Protein 7FEZ (pdb70)

Organism: Homo sapiens (NCBI:txid9606)

Solvent-accessible surface area: 7456 Å² total; per-residue (Å²): 120,8,70,70,7,38,26,36,2,82,11,76,57,52,122,84,39,67,77,10,10,132,49,29,66,17,44,146,54,46,41,119,67,13,72,167,15,139,12,33,5,34,1,87,95,125,56,82,67,2,27,11,57,33,70,28,141,68,89,102,40,105,24,60,8,90,47,42,77,101,28,106,21,79,11,50,48,109,33,167,4,104,1,51,2,45,54,91,76,55,71,2,29,7,39,5,85,28,137,83,79,95,2,39,30,28,18,50,56,88,139,58,97,3,27,10,39,8,46,16,62,139,12,72,0,44,11,17,8,82,95,112,154

Sequence (133 aa):
MVVDDAFLGTWKKLVDSKNFDDDYMKKSSLGVGFATRRQQVASMMTKPTTIIIEEKKNGDDILLTLKTHSTFKKNNTEISFKKLGVEFDETTADDRKVKSIVTTLLDGGKLLVHLQKKWDGQQEETTLVREELIDGKLLILTLLTHGTAVCTTRRTYEEKEA

B-factor: mean 11.95, std 18.3, range [3.55, 267.72]

GO terms:
  GO:0008285 negative regulation of cell population proliferation (P, TAS)
  GO:0005319 lipid carrier activity (F, TAS)
  GO:0005829 cytosol (C, TAS)
  GO:0019433 triglyceride catabolic process (P, TAS)
  GO:0005515 protein binding (F, IPI)
  GO:0070538 oleic acid binding (F, IDA)
  GO:0005576 extracellular region (C, IDA)
  GO:0036041 long-chain fatty acid binding (F, IDA)
  GO:0071073 positive regulation of phospholipid biosynthetic process (P, IC)
  GO:0070062 extracellular exosome (C, HDA)
  GO:0005576 extracellular region (C, HDA)
  GO:0008092 cytoskeletal protein binding (F, IPI)

Foldseek 3Di:
DCPLVAAKKKWDDKDQVLVLCVLVVNDPVVSVVVVPKIWIWGWDDDPQKIKIWTDIPPFIDIDIDGAPDWDWDQDRSGDTWIWHWHQDPNKTWIWTADPNWIKIWIWHADPQWTWTWIDGDHGIMIIIIHHDD

InterPro domains:
  IPR000463 Cytosolic fatty-acid binding [PR00178] (5-27)
  IPR000463 Cytosolic fatty-acid binding [PR00178] (64-80)
  IPR000463 Cytosolic fatty-acid binding [PR00178] (111-131)
  IPR000463 Cytosolic fatty-acid binding [PS00214] (7-24)
  IPR000566 Lipocalin/cytosolic fatty-acid binding domain [PF00061] (7-132)
  IPR012674 Calycin [G3DSA:2.40.128.20] (1-131)
  IPR012674 Calycin [SSF50814] (1-131)
  IPR031259 Intracellular lipid binding protein [PTHR11955] (1-131)

Radius of gyration: 14.0 Å; Cα contacts (8 Å, |Δi|>4): 361; chains: 1; bounding box: 28×38×37 Å

Structure (mmCIF, N/CA/C/O backbone):
data_7FEZ
#
_entry.id   7FEZ
#
_cell.length_a   54.726
_cell.length_b   69.613
_cell.length_c   33.620
_cell.angle_alpha   90.00
_cell.angle_beta   90.00
_cell.angle_gamma   90.00
#
_symmetry.space_group_name_H-M   'P 21 21 21'
#
loop_
_entity.id
_entity.type
_entity.pdbx_description
1 polymer 'Fatty aci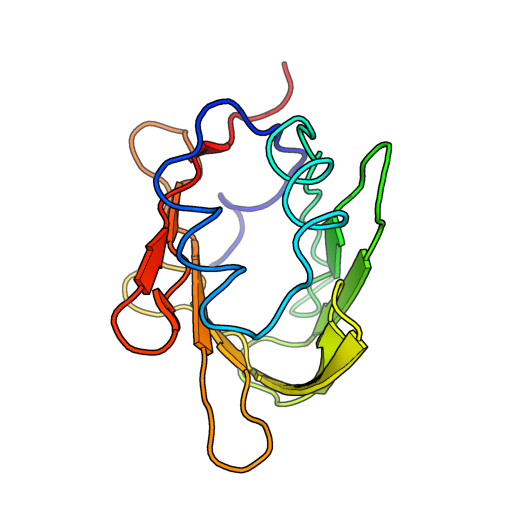d-binding protein, heart'
2 non-polymer 'Petroselinic acid'
3 non-polymer 'TETRAETHYLENE GLYCOL'
4 non-polymer 'PENTAETHYLENE GLYCOL'
5 water water
#
loop_
_atom_site.group_PDB
_atom_site.id
_atom_site.type_symbol
_atom_site.label_atom_id
_atom_site.label_alt_id
_atom_site.label_comp_id
_atom_site.label_asym_id
_atom_site.label_entity_id
_atom_site.label_seq_id
_atom_site.pdbx_PDB_ins_code
_atom_site.Cartn_x
_atom_site.Cartn_y
_atom_site.Cartn_z
_atom_site.occupancy
_atom_site.B_iso_or_equiv
_atom_site.auth_seq_id
_atom_site.auth_comp_id
_atom_site.auth_asym_id
_atom_site.auth_atom_id
_atom_site.pdbx_PDB_model_num
ATOM 1 N N . MET A 1 1 ? 13.488 4.392 -4.618 0.98 36.27 0 MET A N 1
ATOM 2 C CA . MET A 1 1 ? 12.397 3.968 -5.557 0.98 27.13 0 MET A CA 1
ATOM 3 C C . MET A 1 1 ? 11.680 2.719 -5.028 0.98 20.34 0 MET A C 1
ATOM 4 O O . MET A 1 1 ? 10.464 2.596 -5.235 0.98 29.22 0 MET A O 1
ATOM 6 N N A VAL A 1 2 ? 12.386 1.825 -4.324 0.51 17.09 1 VAL A N 1
ATOM 7 N N B VAL A 1 2 ? 12.442 1.828 -4.400 0.49 19.80 1 VAL A N 1
ATOM 8 C CA A VAL A 1 2 ? 11.807 0.550 -3.790 0.51 12.48 1 VAL A CA 1
ATOM 9 C CA B VAL A 1 2 ? 11.996 0.488 -3.933 0.49 17.05 1 VAL A CA 1
ATOM 10 C C A VAL A 1 2 ? 11.576 0.639 -2.273 0.51 8.78 1 VAL A C 1
ATOM 11 C C B VAL A 1 2 ? 11.564 0.583 -2.461 0.49 15.14 1 VAL A C 1
ATOM 12 O O A VAL A 1 2 ? 11.271 -0.374 -1.665 0.51 9.80 1 VAL A O 1
ATOM 13 O O B VAL A 1 2 ? 11.143 -0.406 -1.895 0.49 15.07 1 VAL A O 1
ATOM 20 N N A ASP A 1 3 ? 11.793 1.784 -1.639 0.55 8.06 2 ASP A N 1
ATOM 21 N N B ASP A 1 3 ? 11.657 1.764 -1.847 0.45 14.72 2 ASP A N 1
ATOM 22 C CA A ASP A 1 3 ? 11.902 1.834 -0.163 0.55 8.57 2 ASP A CA 1
ATOM 23 C CA B ASP A 1 3 ? 11.846 1.907 -0.376 0.45 11.98 2 ASP A CA 1
ATOM 24 C C A ASP A 1 3 ? 10.603 1.432 0.544 0.55 8.62 2 ASP A C 1
ATOM 25 C C B ASP A 1 3 ? 10.636 1.441 0.451 0.45 10.03 2 ASP A C 1
ATOM 26 O O A ASP A 1 3 ? 10.724 0.854 1.604 0.55 11.15 2 ASP A O 1
ATOM 27 O O B ASP A 1 3 ? 10.842 0.908 1.538 0.45 8.40 2 ASP A O 1
ATOM 36 N N . ALA A 1 4 ? 9.420 1.669 -0.004 1.00 10.80 3 ALA A N 1
ATOM 37 C CA . ALA A 1 4 ? 8.234 1.285 0.778 1.00 11.58 3 ALA A CA 1
ATOM 38 C C . ALA A 1 4 ? 8.086 -0.248 0.837 1.00 10.08 3 ALA A C 1
ATOM 39 O O . ALA A 1 4 ? 7.354 -0.733 1.683 1.00 14.26 3 ALA A O 1
ATOM 41 N N . PHE A 1 5 ? 8.776 -1.007 -0.034 1.00 8.57 4 PHE A N 1
ATOM 42 C CA . PHE A 1 5 ? 8.749 -2.474 -0.003 1.00 8.14 4 PHE A CA 1
ATOM 43 C C . PHE A 1 5 ? 9.642 -3.045 1.089 1.00 7.55 4 PHE A C 1
ATOM 44 O O . PHE A 1 5 ? 9.533 -4.247 1.395 1.00 8.18 4 PHE A O 1
ATOM 52 N N . LEU A 1 6 ? 10.567 -2.268 1.600 1.00 7.17 5 LEU A N 1
ATOM 53 C CA . LEU A 1 6 ? 11.584 -2.818 2.498 1.00 6.75 5 LEU A CA 1
ATOM 54 C C . LEU A 1 6 ? 10.965 -3.140 3.845 1.00 7.37 5 LEU A C 1
ATOM 55 O O . LEU A 1 6 ? 10.078 -2.436 4.329 1.00 11.40 5 LEU A O 1
ATOM 60 N N . GLY A 1 7 ? 11.452 -4.206 4.444 1.00 6.56 6 GLY A N 1
ATOM 61 C CA . GLY A 1 7 ? 11.056 -4.591 5.791 1.00 7.57 6 GLY A CA 1
ATOM 62 C C . GLY A 1 7 ? 10.739 -6.066 5.876 1.00 5.76 6 GLY A C 1
ATOM 63 O O . GLY A 1 7 ? 11.090 -6.853 4.980 1.00 6.14 6 GLY A O 1
ATOM 64 N N . THR A 1 8 ? 10.074 -6.408 6.970 1.00 6.05 7 THR A N 1
ATOM 65 C CA . THR A 1 8 ? 9.727 -7.786 7.302 1.00 6.09 7 THR A CA 1
ATOM 66 C C . THR A 1 8 ? 8.206 -7.926 7.171 1.00 6.39 7 THR A C 1
ATOM 67 O O . THR A 1 8 ? 7.464 -7.133 7.762 1.00 8.19 7 THR A O 1
ATOM 71 N N . TRP A 1 9 ? 7.793 -8.942 6.430 1.00 5.71 8 TRP A N 1
ATOM 72 C CA . TRP A 1 9 ? 6.397 -9.128 6.021 1.00 5.88 8 TRP A CA 1
ATOM 73 C C . TRP A 1 9 ? 5.981 -10.562 6.325 1.00 5.77 8 TRP A C 1
ATOM 74 O O . TRP A 1 9 ? 6.769 -11.494 6.154 1.00 6.90 8 TRP A O 1
ATOM 85 N N A LYS A 1 10 ? 4.725 -10.745 6.723 0.50 5.95 9 LYS A N 1
ATOM 86 N N B LYS A 1 10 ? 4.728 -10.739 6.748 0.50 5.95 9 LYS A N 1
ATOM 87 C CA A LYS A 1 10 ? 4.218 -12.095 7.076 0.50 6.93 9 LYS A CA 1
ATOM 88 C CA B LYS A 1 10 ? 4.230 -12.104 7.049 0.50 6.93 9 LYS A CA 1
ATOM 89 C C A LYS A 1 10 ? 3.011 -12.390 6.183 0.50 5.25 9 LYS A C 1
ATOM 90 C C B LYS A 1 10 ? 3.009 -12.387 6.176 0.50 5.25 9 LYS A C 1
ATOM 91 O O A LYS A 1 10 ? 2.107 -11.542 6.109 0.50 5.85 9 LYS A O 1
ATOM 92 O O B LYS A 1 10 ? 2.102 -11.542 6.113 0.50 5.85 9 LYS A O 1
ATOM 103 N N . LEU A 1 11 ? 2.868 -13.647 5.779 1.00 5.05 10 LEU A N 1
ATOM 104 C CA . LEU A 1 11 ? 1.717 -14.033 4.955 1.00 4.82 10 LEU A CA 1
ATOM 105 C C . LEU A 1 11 ? 0.438 -14.019 5.800 1.00 5.00 10 LEU A C 1
ATOM 106 O O . LEU A 1 11 ? 0.384 -14.650 6.852 1.00 6.32 10 LEU A O 1
ATOM 111 N N . VAL A 1 12 ? -0.604 -13.367 5.249 1.00 4.71 11 VAL A N 1
ATOM 112 C CA . VAL A 1 12 ? -1.900 -13.296 5.926 1.00 5.21 11 VAL A CA 1
ATOM 113 C C . VAL A 1 12 ? -3.078 -13.703 5.038 1.00 4.88 11 VAL A C 1
ATOM 114 O O . VAL A 1 12 ? -4.211 -13.687 5.528 1.00 6.12 11 VAL A O 1
ATOM 118 N N . ASP A 1 13 ? -2.861 -14.036 3.777 1.00 4.57 12 ASP A N 1
ATOM 119 C CA . ASP A 1 13 ? -3.940 -14.511 2.898 1.00 4.39 12 ASP A CA 1
ATOM 120 C C . ASP A 1 13 ? -3.293 -15.169 1.691 1.00 4.13 12 ASP A C 1
ATOM 121 O O . ASP A 1 13 ? -2.249 -14.699 1.227 1.00 4.62 12 ASP A O 1
ATOM 126 N N . SER A 1 14 ? -3.943 -16.199 1.161 1.00 4.26 13 SER A N 1
ATOM 127 C CA . SER A 1 14 ? -3.436 -16.833 -0.057 1.00 4.20 13 SER A CA 1
ATOM 128 C C . SER A 1 14 ? -4.605 -17.366 -0.888 1.00 4.01 13 SER A C 1
ATOM 129 O O . SER A 1 14 ? -5.452 -18.098 -0.377 1.00 4.83 13 SER A O 1
ATOM 132 N N . LYS A 1 15 ? -4.578 -17.018 -2.171 1.00 3.93 14 LYS A N 1
ATOM 133 C CA . LYS A 1 15 ? -5.600 -17.447 -3.125 1.00 3.93 14 LYS A CA 1
ATOM 134 C C . LYS A 1 15 ? -4.912 -18.115 -4.317 1.00 3.89 14 LYS A C 1
ATOM 135 O O . LYS A 1 15 ? -4.037 -17.518 -4.959 1.00 4.48 14 LYS A O 1
ATOM 141 N N . ASN A 1 16 ? -5.325 -19.349 -4.612 1.00 3.87 15 ASN A N 1
ATOM 142 C CA . ASN A 1 16 ? -4.908 -20.073 -5.808 1.00 4.20 15 ASN A CA 1
ATOM 143 C C . ASN A 1 16 ? -3.420 -20.477 -5.813 1.00 4.21 15 ASN A C 1
ATOM 144 O O . ASN A 1 16 ? -2.873 -20.772 -6.877 1.00 4.84 15 ASN A O 1
ATOM 149 N N . PHE A 1 17 ? -2.798 -20.568 -4.645 1.00 4.11 16 PHE A N 1
ATOM 150 C CA . PHE A 1 17 ? -1.398 -21.010 -4.640 1.00 4.18 16 PHE A CA 1
ATOM 151 C C . PHE A 1 17 ? -1.270 -22.455 -5.098 1.00 4.45 16 PHE A C 1
ATOM 152 O O . PHE A 1 17 ? -0.277 -22.804 -5.739 1.00 4.79 16 PHE A O 1
ATOM 160 N N . ASP A 1 18 ? -2.238 -23.314 -4.758 1.00 4.92 17 ASP A N 1
ATOM 161 C CA . ASP A 1 18 ? -2.137 -24.693 -5.237 1.00 5.41 17 ASP A CA 1
ATOM 162 C C . ASP A 1 18 ? -2.140 -24.725 -6.768 1.00 5.61 17 ASP A C 1
ATOM 163 O O . ASP A 1 18 ? -1.363 -25.477 -7.366 1.00 6.28 17 ASP A O 1
ATOM 168 N N A ASP A 1 19 ? -3.003 -23.935 -7.403 0.60 6.16 18 ASP A N 1
ATOM 169 N N B ASP A 1 19 ? -3.003 -23.929 -7.385 0.40 5.96 18 ASP A N 1
ATOM 170 C CA A ASP A 1 19 ? -3.030 -23.870 -8.879 0.60 7.10 18 ASP A CA 1
ATOM 171 C CA B ASP A 1 19 ? -3.074 -23.875 -8.857 0.40 6.78 18 ASP A CA 1
ATOM 172 C C A ASP A 1 19 ? -1.660 -23.475 -9.416 0.60 5.99 18 ASP A C 1
ATOM 173 C C B ASP A 1 19 ? -1.703 -23.456 -9.416 0.40 5.71 18 ASP A C 1
ATOM 174 O O A ASP A 1 19 ? -1.178 -24.039 -10.412 0.60 6.81 18 ASP A O 1
ATOM 175 O O B ASP A 1 19 ? -1.217 -24.047 -10.392 0.40 5.91 18 ASP A O 1
ATOM 184 N N . TYR A 1 20 ? -1.076 -22.449 -8.819 1.00 5.33 19 TYR A N 1
ATOM 185 C CA . TYR A 1 20 ? 0.230 -21.965 -9.281 1.00 5.15 19 TYR A CA 1
ATOM 186 C C . TYR A 1 20 ? 1.296 -23.064 -9.127 1.00 4.82 19 TYR A C 1
ATOM 187 O O . TYR A 1 20 ? 2.058 -23.342 -10.059 1.00 5.22 19 TYR A O 1
ATOM 196 N N . MET A 1 21 ? 1.353 -23.671 -7.948 1.00 4.97 20 MET A N 1
ATOM 197 C CA . MET A 1 21 ? 2.324 -24.752 -7.723 1.00 5.22 20 MET A CA 1
ATOM 198 C C . MET A 1 21 ? 2.104 -25.909 -8.693 1.00 5.69 20 MET A C 1
ATOM 199 O O . MET A 1 21 ? 3.062 -26.469 -9.234 1.00 6.18 20 MET A O 1
ATOM 204 N N A LYS A 1 22 ? 0.857 -26.291 -8.882 0.54 5.99 21 LYS A N 1
ATOM 205 N N B LYS A 1 22 ? 0.843 -26.323 -8.897 0.46 6.02 21 LYS A N 1
ATOM 206 C CA A LYS A 1 22 ? 0.591 -27.422 -9.769 0.54 6.75 21 LYS A CA 1
ATOM 207 C CA B LYS A 1 22 ? 0.523 -27.423 -9.845 0.46 7.08 21 LYS A CA 1
ATOM 208 C C A LYS A 1 22 ? 1.029 -27.062 -11.190 0.54 6.67 21 LYS A C 1
ATOM 209 C C B LYS A 1 22 ? 1.051 -27.068 -11.229 0.46 6.90 21 LYS A C 1
ATOM 210 O O A LYS A 1 22 ? 1.577 -27.931 -11.904 0.54 8.36 21 LYS A O 1
ATOM 211 O O B LYS A 1 22 ? 1.606 -27.932 -11.937 0.46 7.37 21 LYS A O 1
ATOM 222 N N A SER A 1 23 ? 0.827 -25.823 -11.625 0.67 6.39 22 SER A N 1
ATOM 223 N N B SER A 1 23 ? 0.839 -25.827 -11.655 0.33 6.27 22 SER A N 1
ATOM 224 C CA A SER A 1 23 ? 1.238 -25.395 -12.977 0.67 6.59 22 SER A CA 1
ATOM 225 C CA B SER A 1 23 ? 1.240 -25.357 -13.001 0.33 6.93 22 SER A CA 1
ATOM 226 C C A SER A 1 23 ? 2.756 -25.537 -13.167 0.67 6.60 22 SER A C 1
ATOM 227 C C B SER A 1 23 ? 2.755 -25.506 -13.179 0.33 6.96 22 SER A C 1
ATOM 228 O O A SER A 1 23 ? 3.218 -25.850 -14.267 0.67 7.89 22 SER A O 1
ATOM 229 O O B SER A 1 23 ? 3.206 -25.744 -14.300 0.33 8.23 22 SER A O 1
ATOM 234 N N . LEU A 1 24 ? 3.514 -25.318 -12.106 1.00 6.97 23 LEU A N 1
ATOM 235 C CA . LEU A 1 24 ? 4.974 -25.490 -12.119 1.00 7.95 23 LEU A CA 1
ATOM 236 C C . LEU A 1 24 ? 5.402 -26.958 -11.970 1.00 9.56 23 LEU A C 1
ATOM 237 O O . LEU A 1 24 ? 6.613 -27.237 -11.982 1.00 12.74 23 LEU A O 1
ATOM 242 N N . GLY A 1 25 ? 4.483 -27.885 -11.790 1.00 9.22 24 GLY A N 1
ATOM 243 C CA . GLY A 1 25 ? 4.838 -29.298 -11.631 1.00 10.52 24 GLY A CA 1
ATOM 244 C C . GLY A 1 25 ? 5.262 -29.675 -10.225 1.00 9.21 24 GLY A C 1
ATOM 245 O O . GLY A 1 25 ? 5.875 -30.726 -10.055 1.00 11.19 24 GLY A O 1
ATOM 246 N N . VAL A 1 26 ? 4.929 -28.864 -9.229 1.00 7.64 25 VAL A N 1
ATOM 247 C CA . VAL A 1 26 ? 5.239 -29.211 -7.830 1.00 7.01 25 VAL A CA 1
ATOM 248 C C . VAL A 1 26 ? 4.386 -30.407 -7.401 1.00 7.56 25 VAL A C 1
ATOM 249 O O . VAL A 1 26 ? 3.174 -30.432 -7.638 1.00 8.96 25 VAL A O 1
ATOM 253 N N . GLY A 1 27 ? 5.007 -31.381 -6.755 1.00 8.43 26 GLY A N 1
ATOM 254 C CA . GLY A 1 27 ? 4.319 -32.595 -6.334 1.00 9.93 26 GLY A CA 1
ATOM 255 C C . GLY A 1 27 ? 3.315 -32.378 -5.226 1.00 8.35 26 GLY A C 1
ATOM 256 O O . GLY A 1 27 ? 3.428 -31.426 -4.446 1.00 8.15 26 GLY A O 1
ATOM 257 N N . PHE A 1 28 ? 2.374 -33.315 -5.119 1.00 9.14 27 PHE A N 1
ATOM 258 C CA . PHE A 1 28 ? 1.232 -33.116 -4.226 1.00 9.07 27 PHE A CA 1
ATOM 259 C C . PHE A 1 28 ? 1.679 -32.961 -2.776 1.00 8.26 27 PHE A C 1
ATOM 260 O O . PHE A 1 28 ? 1.022 -32.214 -2.050 1.00 7.81 27 PHE A O 1
ATOM 268 N N . ALA A 1 29 ? 2.712 -33.661 -2.333 1.00 9.11 28 ALA A N 1
ATOM 269 C CA . ALA A 1 29 ? 3.082 -33.619 -0.904 1.00 9.85 28 ALA A CA 1
ATOM 270 C C . ALA A 1 29 ? 3.663 -32.246 -0.576 1.00 8.41 28 ALA A C 1
ATOM 271 O O . ALA A 1 29 ? 3.427 -31.691 0.502 1.00 9.12 28 ALA A O 1
ATOM 273 N N . THR A 1 30 ? 4.459 -31.700 -1.481 1.00 7.94 29 THR A N 1
ATOM 274 C CA . THR A 1 30 ? 4.991 -30.340 -1.296 1.00 7.30 29 THR A CA 1
ATOM 275 C C . THR A 1 30 ? 3.860 -29.327 -1.322 1.00 6.59 29 THR A C 1
ATOM 276 O O . THR A 1 30 ? 3.850 -28.393 -0.506 1.00 6.87 29 THR A O 1
ATOM 280 N N A ARG A 1 31 ? 2.929 -29.484 -2.248 0.77 6.38 30 ARG A N 1
ATOM 281 N N B ARG A 1 31 ? 2.890 -29.519 -2.205 0.23 6.18 30 ARG A N 1
ATOM 282 C CA A ARG A 1 31 ? 1.804 -28.533 -2.289 0.77 6.13 30 ARG A CA 1
ATOM 283 C CA B ARG A 1 31 ? 1.720 -28.616 -2.249 0.23 5.82 30 ARG A CA 1
ATOM 284 C C A ARG A 1 31 ? 1.032 -28.582 -0.976 0.77 6.07 30 ARG A C 1
ATOM 285 C C B ARG A 1 31 ? 0.954 -28.697 -0.923 0.23 5.75 30 ARG A C 1
ATOM 286 O O A ARG A 1 31 ? 0.572 -27.550 -0.472 0.77 6.43 30 ARG A O 1
ATOM 287 O O B ARG A 1 31 ? 0.555 -27.631 -0.432 0.23 6.07 30 ARG A O 1
ATOM 302 N N A GLN A 1 32 ? 0.843 -29.782 -0.456 0.64 6.11 31 GLN A N 1
ATOM 303 N N B GLN A 1 32 ? 0.762 -29.885 -0.346 0.36 6.42 31 GLN A N 1
ATOM 304 C CA A GLN A 1 32 ? 0.068 -29.954 0.778 0.64 6.12 31 GLN A CA 1
ATOM 305 C CA B GLN A 1 32 ? 0.065 -29.993 0.957 0.36 7.57 31 GLN A CA 1
ATOM 306 C C A GLN A 1 32 ? 0.721 -29.154 1.916 0.64 6.26 31 GLN A C 1
ATOM 307 C C B GLN A 1 32 ? 0.734 -29.091 1.970 0.36 7.10 31 GLN A C 1
ATOM 308 O O A GLN A 1 32 ? 0.056 -28.387 2.600 0.64 6.64 31 GLN A O 1
ATOM 309 O O B GLN A 1 32 ? 0.090 -28.255 2.629 0.36 8.18 31 GLN A O 1
ATOM 320 N N . VAL A 1 33 ? 2.020 -29.338 2.138 1.00 6.63 32 VAL A N 1
ATOM 321 C CA . VAL A 1 33 ? 2.708 -28.622 3.231 1.00 6.94 32 VAL A CA 1
ATOM 322 C C . VAL A 1 33 ? 2.694 -27.124 2.925 1.00 6.16 32 VAL A C 1
ATOM 323 O O . VAL A 1 33 ? 2.428 -26.294 3.825 1.00 6.59 32 VAL A O 1
ATOM 327 N N . ALA A 1 34 ? 3.002 -26.747 1.688 1.00 5.96 33 ALA A N 1
ATOM 328 C CA . ALA A 1 34 ? 3.053 -25.327 1.311 1.00 6.03 33 ALA A CA 1
ATOM 329 C C . ALA A 1 34 ? 1.707 -24.629 1.554 1.00 5.98 33 ALA A C 1
ATOM 330 O O . ALA A 1 34 ? 1.692 -23.436 1.925 1.00 6.73 33 ALA A O 1
ATOM 332 N N . SER A 1 35 ? 0.609 -25.337 1.374 1.00 5.65 34 SER A N 1
ATOM 333 C CA . SER A 1 35 ? -0.719 -24.739 1.554 1.00 5.85 34 SER A CA 1
ATOM 334 C C . SER A 1 35 ? -0.999 -24.366 3.015 1.00 5.74 34 SER A C 1
ATOM 335 O O . SER A 1 35 ? -1.935 -23.596 3.265 1.00 6.99 34 SER A O 1
ATOM 338 N N A MET A 1 36 ? -0.215 -24.918 3.935 0.75 5.69 35 MET A N 1
ATOM 339 N N B MET A 1 36 ? -0.237 -24.890 3.974 0.25 5.86 35 MET A N 1
ATOM 340 C CA A MET A 1 36 ? -0.352 -24.686 5.380 0.75 6.13 35 MET A CA 1
ATOM 341 C CA B MET A 1 36 ? -0.444 -24.557 5.406 0.25 6.70 35 MET A CA 1
ATOM 342 C C A MET A 1 36 ? 0.842 -23.932 5.960 0.75 7.10 35 MET A C 1
ATOM 343 C C B MET A 1 36 ? 0.770 -23.818 5.976 0.25 5.79 35 MET A C 1
ATOM 344 O O A MET A 1 36 ? 0.981 -23.880 7.175 0.75 10.20 35 MET A O 1
ATOM 345 O O B MET A 1 36 ? 0.800 -23.577 7.191 0.25 8.30 35 MET A O 1
ATOM 354 N N . THR A 1 37 ? 1.686 -23.384 5.121 1.00 6.16 36 THR A N 1
ATOM 355 C CA . THR A 1 37 ? 2.879 -22.666 5.557 1.00 6.45 36 THR A CA 1
ATOM 356 C C . THR A 1 37 ? 2.642 -21.160 5.413 1.00 5.73 36 THR A C 1
ATOM 357 O O . THR A 1 37 ? 2.099 -20.727 4.396 1.00 7.20 36 THR A O 1
ATOM 361 N N . LYS A 1 38 ? 3.094 -20.381 6.400 1.00 6.08 37 LYS A N 1
ATOM 362 C CA . LYS A 1 38 ? 2.988 -18.921 6.350 1.00 5.78 37 LYS A CA 1
ATOM 363 C C . LYS A 1 38 ? 4.408 -18.347 6.378 1.00 5.80 37 LYS A C 1
ATOM 364 O O . LYS A 1 38 ? 5.002 -18.207 7.443 1.00 8.72 37 LYS A O 1
ATOM 370 N N . PRO A 1 39 ? 4.977 -18.023 5.219 1.00 4.88 38 PRO A N 1
ATOM 371 C CA . PRO A 1 39 ? 6.341 -17.494 5.218 1.00 4.75 38 PRO A CA 1
ATOM 372 C C . PRO A 1 39 ? 6.414 -16.079 5.775 1.00 4.64 38 PRO A C 1
ATOM 373 O O . PRO A 1 39 ? 5.454 -15.318 5.786 1.00 5.40 38 PRO A O 1
ATOM 377 N N . THR A 1 40 ? 7.654 -15.762 6.162 1.00 4.84 39 THR A N 1
ATOM 378 C CA . THR A 1 40 ? 8.093 -14.406 6.460 1.00 5.25 39 THR A CA 1
ATOM 379 C C . THR A 1 40 ? 9.041 -13.995 5.338 1.00 5.02 39 THR A C 1
ATOM 380 O O . THR A 1 40 ? 10.018 -14.707 5.080 1.00 6.02 39 THR A O 1
ATOM 384 N N . THR A 1 41 ? 8.767 -12.857 4.711 1.00 5.04 40 THR A N 1
ATOM 385 C CA . THR A 1 41 ? 9.624 -12.318 3.659 1.00 5.05 40 THR A CA 1
ATOM 386 C C . THR A 1 41 ? 10.301 -11.061 4.184 1.00 4.98 40 THR A C 1
ATOM 387 O O . THR A 1 41 ? 9.638 -10.168 4.715 1.00 6.13 40 THR A O 1
ATOM 391 N N A ILE A 1 42 ? 11.623 -11.007 4.009 0.64 4.84 41 ILE A N 1
ATOM 392 N N B ILE A 1 42 ? 11.619 -11.009 4.010 0.36 5.03 41 ILE A N 1
ATOM 393 C CA A ILE A 1 42 ? 12.423 -9.860 4.453 0.64 5.16 41 ILE A CA 1
ATOM 394 C CA B ILE A 1 42 ? 12.429 -9.861 4.459 0.36 5.05 41 ILE A CA 1
ATOM 395 C C A ILE A 1 42 ? 13.052 -9.260 3.204 0.64 5.30 41 ILE A C 1
ATOM 396 C C B ILE A 1 42 ? 13.062 -9.258 3.213 0.36 5.24 41 ILE A C 1
ATOM 397 O O A ILE A 1 42 ? 13.739 -9.972 2.457 0.64 6.40 41 ILE A O 1
ATOM 398 O O B ILE A 1 42 ? 13.749 -9.978 2.475 0.36 6.39 41 ILE A O 1
ATOM 407 N N . ILE A 1 43 ? 12.824 -7.970 2.996 1.00 5.42 42 ILE A N 1
ATOM 408 C CA . ILE A 1 43 ? 13.368 -7.266 1.823 1.00 5.82 42 ILE A CA 1
ATOM 409 C C . ILE A 1 43 ? 14.264 -6.155 2.364 1.00 5.69 42 ILE A C 1
ATOM 410 O O . ILE A 1 43 ? 13.809 -5.312 3.151 1.00 6.18 42 ILE A O 1
ATOM 415 N N A GLU A 1 44 ? 15.544 -6.200 1.994 0.62 5.97 43 GLU A N 1
ATOM 416 N N B GLU A 1 44 ? 15.515 -6.169 1.958 0.38 5.91 43 GLU A N 1
ATOM 417 C CA A GLU A 1 44 ? 16.575 -5.246 2.447 0.62 6.27 43 GLU A CA 1
ATOM 418 C CA B GLU A 1 44 ? 16.436 -5.126 2.393 0.38 5.62 43 GLU A CA 1
ATOM 419 C C A GLU A 1 44 ? 17.275 -4.669 1.227 0.62 5.46 43 GLU A C 1
ATOM 420 C C B GLU A 1 44 ? 17.271 -4.703 1.208 0.38 5.32 43 GLU A C 1
ATOM 421 O O A GLU A 1 44 ? 17.329 -5.311 0.185 0.62 6.50 43 GLU A O 1
ATOM 422 O O B GLU A 1 44 ? 17.384 -5.400 0.199 0.38 6.94 43 GLU A O 1
ATOM 433 N N A LYS A 1 45 ? 17.818 -3.463 1.355 0.64 5.38 44 LYS A N 1
ATOM 434 N N B LYS A 1 45 ? 17.881 -3.554 1.412 0.36 5.70 44 LYS A N 1
ATOM 435 C CA A LYS A 1 45 ? 18.699 -2.962 0.282 0.64 5.99 44 LYS A CA 1
ATOM 436 C CA B LYS A 1 45 ? 18.599 -2.803 0.373 0.36 6.37 44 LYS A CA 1
ATOM 437 C C A LYS A 1 45 ? 19.983 -2.436 0.893 0.64 5.98 44 LYS A C 1
ATOM 438 C C B LYS A 1 45 ? 19.972 -2.413 0.906 0.36 6.27 44 LYS A C 1
ATOM 439 O O A LYS A 1 45 ? 20.020 -1.980 2.048 0.64 6.99 44 LYS A O 1
ATOM 440 O O B LYS A 1 45 ? 20.033 -2.014 2.068 0.36 6.49 44 LYS A O 1
ATOM 451 N N . ASN A 1 46 ? 21.008 -2.479 0.059 1.00 6.63 45 ASN A N 1
ATOM 452 C CA . ASN A 1 46 ? 22.323 -1.888 0.347 1.00 7.62 45 ASN A CA 1
ATOM 453 C C . ASN A 1 46 ? 22.737 -1.253 -0.965 1.00 9.08 45 ASN A C 1
ATOM 454 O O . ASN A 1 46 ? 23.130 -1.966 -1.902 1.00 9.82 45 ASN A O 1
ATOM 459 N N . GLY A 1 47 ? 22.561 0.066 -1.081 1.00 11.34 46 GLY A N 1
ATOM 460 C CA . GLY A 1 47 ? 22.638 0.709 -2.403 1.00 14.29 46 GLY A CA 1
ATOM 461 C C . GLY A 1 47 ? 21.596 0.153 -3.361 1.00 14.92 46 GLY A C 1
ATOM 462 O O . GLY A 1 47 ? 20.448 0.030 -2.961 1.00 17.54 46 GLY A O 1
ATOM 463 N N A ASP A 1 48 ? 21.813 -0.171 -4.654 0.54 11.84 47 ASP A N 1
ATOM 464 N N B ASP A 1 48 ? 22.254 -0.331 -4.420 0.46 13.91 47 ASP A N 1
ATOM 465 C CA A ASP A 1 48 ? 20.795 -0.794 -5.564 0.54 9.74 47 ASP A CA 1
ATOM 466 C CA B ASP A 1 48 ? 21.667 -0.794 -5.689 0.46 11.47 47 ASP A CA 1
ATOM 467 C C A ASP A 1 48 ? 20.924 -2.333 -5.487 0.54 10.25 47 ASP A C 1
ATOM 468 C C B ASP A 1 48 ? 21.314 -2.276 -5.585 0.46 12.94 47 ASP A C 1
ATOM 469 O O A ASP A 1 48 ? 20.324 -2.980 -6.403 0.54 10.50 47 ASP A O 1
ATOM 470 O O B ASP A 1 48 ? 20.732 -2.784 -6.527 0.46 15.10 47 ASP A O 1
ATOM 479 N N . ILE A 1 49 ? 21.625 -2.893 -4.453 1.00 10.05 48 ILE A N 1
ATOM 480 C CA . ILE A 1 49 ? 21.546 -4.350 -4.277 1.00 7.12 48 ILE A CA 1
ATOM 481 C C . ILE A 1 49 ? 20.432 -4.653 -3.284 1.00 5.88 48 ILE A C 1
ATOM 482 O O . ILE A 1 49 ? 20.494 -4.252 -2.118 1.00 6.22 48 ILE A O 1
ATOM 487 N N A LEU A 1 50 ? 19.432 -5.379 -3.752 0.52 5.57 49 LEU A N 1
ATOM 488 N N B LEU A 1 50 ? 19.433 -5.374 -3.754 0.48 5.84 49 LEU A N 1
ATOM 489 C CA A LEU A 1 50 ? 18.370 -5.873 -2.875 0.52 5.01 49 LEU A CA 1
ATOM 490 C CA B LEU A 1 50 ? 18.351 -5.852 -2.892 0.48 5.44 49 LEU A CA 1
ATOM 491 C C A LEU A 1 50 ? 18.676 -7.303 -2.480 0.52 4.68 49 LEU A C 1
ATOM 492 C C B LEU A 1 50 ? 18.636 -7.291 -2.490 0.48 5.15 49 LEU A C 1
ATOM 493 O O A LEU A 1 50 ? 19.215 -8.086 -3.283 0.52 5.71 49 LEU A O 1
ATOM 494 O O B LEU A 1 50 ? 19.158 -8.069 -3.287 0.48 6.63 49 LEU A O 1
ATOM 503 N N . THR A 1 51 ? 18.262 -7.632 -1.264 1.00 4.63 50 THR A N 1
ATOM 504 C CA . THR A 1 51 ? 18.275 -9.017 -0.806 1.00 4.75 50 THR A CA 1
ATOM 505 C C . THR A 1 51 ? 16.862 -9.352 -0.321 1.00 5.03 50 THR A C 1
ATOM 506 O O . THR A 1 51 ? 16.285 -8.615 0.480 1.00 6.98 50 THR A O 1
ATOM 510 N N . LEU A 1 52 ? 16.331 -10.445 -0.847 1.00 4.46 51 LEU A N 1
ATOM 511 C CA . LEU A 1 52 ? 14.967 -10.897 -0.540 1.00 4.30 51 LEU A CA 1
ATOM 512 C C . LEU A 1 52 ? 15.069 -12.288 0.049 1.00 4.07 51 LEU A C 1
ATOM 513 O O . LEU A 1 52 ? 15.467 -13.242 -0.636 1.00 4.38 51 LEU A O 1
ATOM 518 N N . LYS A 1 53 ? 14.740 -12.376 1.331 1.00 4.20 52 LYS A N 1
ATOM 519 C CA . LYS A 1 53 ? 14.749 -13.638 2.077 1.00 4.24 52 LYS A CA 1
ATOM 520 C C . LYS A 1 53 ? 13.302 -14.111 2.224 1.00 4.08 52 LYS A C 1
ATOM 521 O O . LYS A 1 53 ? 12.427 -13.298 2.544 1.00 5.03 52 LYS A O 1
ATOM 527 N N . THR A 1 54 ? 13.081 -15.395 2.033 1.00 4.09 53 THR A N 1
ATOM 528 C CA . THR A 1 54 ? 11.777 -15.995 2.318 1.00 4.31 53 THR A CA 1
ATOM 529 C C . THR A 1 54 ? 12.026 -17.144 3.282 1.00 4.27 53 THR A C 1
ATOM 530 O O . THR A 1 54 ? 12.756 -18.079 2.963 1.00 4.99 53 THR A O 1
ATOM 534 N N . HIS A 1 55 ? 11.471 -17.010 4.488 1.00 4.42 54 HIS A N 1
ATOM 535 C CA . HIS A 1 55 ? 11.716 -17.964 5.564 1.00 4.48 54 HIS A CA 1
ATOM 536 C C . HIS A 1 55 ? 10.420 -18.677 5.929 1.00 4.55 54 HIS A C 1
ATOM 537 O O . HIS A 1 55 ? 9.349 -18.056 5.959 1.00 5.26 54 HIS A O 1
ATOM 544 N N . SER A 1 56 ? 10.532 -19.959 6.246 1.00 4.84 55 SER A N 1
ATOM 545 C CA . SER A 1 56 ? 9.365 -20.685 6.718 1.00 5.26 55 SER A CA 1
ATOM 546 C C . SER A 1 56 ? 9.810 -21.933 7.448 1.00 5.53 55 SER A C 1
ATOM 547 O O . SER A 1 56 ? 10.973 -22.288 7.459 1.00 6.06 55 SER A O 1
ATOM 550 N N . THR A 1 57 ? 8.812 -22.620 8.001 1.00 6.20 56 THR A N 1
ATOM 551 C CA . THR A 1 57 ? 9.023 -23.923 8.629 1.00 7.07 56 THR A CA 1
ATOM 552 C C . THR A 1 57 ? 9.254 -25.028 7.612 1.00 7.46 56 THR A C 1
ATOM 553 O O . THR A 1 57 ? 9.557 -26.151 8.035 1.00 10.46 56 THR A O 1
ATOM 557 N N . PHE A 1 58 ? 9.087 -24.762 6.331 1.00 6.67 57 PHE A N 1
ATOM 558 C CA . PHE A 1 58 ? 9.211 -25.794 5.294 1.00 6.68 57 PHE A CA 1
ATOM 559 C C . PHE A 1 58 ? 10.443 -25.576 4.428 1.00 7.14 57 PHE A C 1
ATOM 560 O O . PHE A 1 58 ? 11.353 -26.381 4.450 1.00 11.74 57 PHE A O 1
ATOM 568 N N A LYS A 1 59 ? 10.432 -24.523 3.609 0.57 8.11 58 LYS A N 1
ATOM 569 N N B LYS A 1 59 ? 10.401 -24.513 3.648 0.43 7.55 58 LYS A N 1
ATOM 570 C CA A LYS A 1 59 ? 11.528 -24.113 2.698 0.57 8.28 58 LYS A CA 1
ATOM 571 C CA B LYS A 1 59 ? 11.523 -24.142 2.784 0.43 7.30 58 LYS A CA 1
ATOM 572 C C A LYS A 1 59 ? 12.056 -22.735 3.135 0.57 6.67 58 LYS A C 1
ATOM 573 C C B LYS A 1 59 ? 11.948 -22.711 3.061 0.43 5.80 58 LYS A C 1
ATOM 574 O O A LYS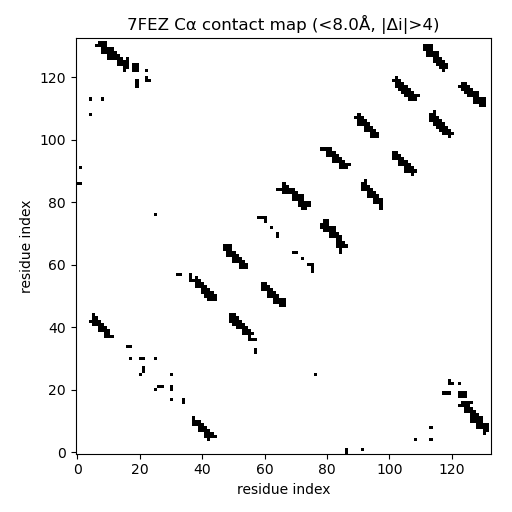 A 1 59 ? 11.265 -21.909 3.592 0.57 6.22 58 LYS A O 1
ATOM 575 O O B LYS A 1 59 ? 11.208 -21.908 3.638 0.43 5.72 58 LYS A O 1
ATOM 586 N N A ASN A 1 60 ? 13.343 -22.459 2.905 0.61 6.37 59 ASN A N 1
ATOM 587 N N B ASN A 1 60 ? 13.148 -22.416 2.586 0.39 5.28 59 ASN A N 1
ATOM 588 C CA A ASN A 1 60 ? 13.895 -21.102 2.969 0.61 5.28 59 ASN A CA 1
ATOM 589 C CA B ASN A 1 60 ? 13.804 -21.139 2.875 0.39 5.04 59 ASN A CA 1
ATOM 590 C C A ASN A 1 60 ? 14.585 -20.795 1.631 0.61 4.51 59 ASN A C 1
ATOM 591 C C B ASN A 1 60 ? 14.625 -20.773 1.654 0.39 4.81 59 ASN A C 1
ATOM 592 O O A ASN A 1 60 ? 15.206 -21.699 1.043 0.61 5.26 59 ASN A O 1
ATOM 593 O O B ASN A 1 60 ? 15.352 -21.633 1.177 0.39 5.91 59 ASN A O 1
ATOM 602 N N . THR A 1 61 ? 14.518 -19.529 1.212 1.00 4.14 60 THR A N 1
ATOM 603 C CA . THR A 1 61 ? 15.285 -19.049 0.071 1.00 3.97 60 THR A CA 1
ATOM 604 C C . THR A 1 61 ? 15.881 -17.687 0.379 1.00 3.77 60 THR A C 1
ATOM 605 O O . THR A 1 61 ? 15.393 -16.946 1.253 1.00 4.22 60 THR A O 1
ATOM 609 N N . GLU A 1 62 ? 16.913 -17.334 -0.383 1.00 3.73 61 GLU A N 1
ATOM 610 C CA . GLU A 1 62 ? 17.459 -15.987 -0.348 1.00 3.67 61 GLU A CA 1
ATOM 611 C C . GLU A 1 62 ? 18.029 -15.688 -1.722 1.00 3.88 61 GLU A C 1
ATOM 612 O O . GLU A 1 62 ? 18.761 -16.509 -2.281 1.00 4.56 61 GLU A O 1
ATOM 618 N N . ILE A 1 63 ? 17.727 -14.492 -2.220 1.00 3.88 62 ILE A N 1
ATOM 619 C CA . ILE A 1 63 ? 18.311 -13.982 -3.462 1.00 4.07 62 ILE A CA 1
ATOM 620 C C . ILE A 1 63 ? 18.836 -12.580 -3.210 1.00 4.20 62 ILE A C 1
ATOM 621 O O . ILE A 1 63 ? 18.257 -11.815 -2.431 1.00 4.92 62 ILE A O 1
ATOM 626 N N . SER A 1 64 ? 19.922 -12.244 -3.910 1.00 4.50 63 SER A N 1
ATOM 627 C CA . SER A 1 64 ? 20.403 -10.868 -3.992 1.00 4.57 63 SER A CA 1
ATOM 628 C C . SER A 1 64 ? 20.520 -10.483 -5.459 1.00 4.78 63 SER A C 1
ATOM 629 O O . SER A 1 64 ? 20.916 -11.310 -6.298 1.00 5.86 63 SER A O 1
ATOM 632 N N . PHE A 1 65 ? 20.193 -9.239 -5.760 1.00 4.86 64 PHE A N 1
ATOM 633 C CA . PHE A 1 65 ? 20.172 -8.802 -7.150 1.00 5.34 64 PHE A CA 1
ATOM 634 C C . PHE A 1 65 ? 20.270 -7.292 -7.193 1.00 5.70 64 PHE A C 1
ATOM 635 O O . PHE A 1 65 ? 19.888 -6.591 -6.260 1.00 5.97 64 PHE A O 1
ATOM 643 N N A LYS A 1 66 ? 20.725 -6.824 -8.349 0.59 7.37 65 LYS A N 1
ATOM 644 N N B LYS A 1 66 ? 20.756 -6.766 -8.315 0.41 7.35 65 LYS A N 1
ATOM 645 C CA A LYS A 1 66 ? 20.672 -5.405 -8.703 0.59 8.89 65 LYS A CA 1
ATOM 646 C CA B LYS A 1 66 ? 20.553 -5.345 -8.653 0.41 8.51 65 LYS A CA 1
ATOM 647 C C A LYS A 1 66 ? 19.406 -5.224 -9.552 0.59 8.29 65 LYS A C 1
ATOM 648 C C B LYS A 1 66 ? 19.333 -5.216 -9.524 0.41 12.00 65 LYS A C 1
ATOM 649 O O A LYS A 1 66 ? 19.185 -6.037 -10.464 0.59 6.05 65 LYS A O 1
ATOM 650 O O B LYS A 1 66 ? 19.163 -6.002 -10.473 0.41 7.22 65 LYS A O 1
ATOM 661 N N . LEU A 1 67 ? 18.501 -4.138 -9.334 1.00 31.42 66 LEU A N 1
ATOM 662 C CA . LEU A 1 67 ? 17.345 -3.970 -10.249 1.00 86.97 66 LEU A CA 1
ATOM 663 C C . LEU A 1 67 ? 17.854 -3.826 -11.675 1.00 10.53 66 LEU A C 1
ATOM 664 O O . LEU A 1 67 ? 18.865 -3.122 -11.913 1.00 9.68 66 LEU A O 1
ATOM 669 N N . GLY A 1 68 ? 17.148 -4.488 -12.578 1.00 10.62 67 GLY A N 1
ATOM 670 C CA . GLY A 1 68 ? 17.426 -4.367 -14.011 1.00 10.23 67 GLY A CA 1
ATOM 671 C C . GLY A 1 68 ? 18.631 -5.157 -14.466 1.00 8.27 67 GLY A C 1
ATOM 672 O O . GLY A 1 68 ? 18.996 -4.973 -15.621 1.00 10.61 67 GLY A O 1
ATOM 673 N N . VAL A 1 69 ? 19.212 -6.002 -13.613 1.00 6.42 68 VAL A N 1
ATOM 674 C CA . VAL A 1 69 ? 20.370 -6.806 -14.038 1.00 6.06 68 VAL A CA 1
ATOM 675 C C . VAL A 1 69 ? 20.042 -8.276 -13.839 1.00 5.11 68 VAL A C 1
ATOM 676 O O . VAL A 1 69 ? 19.675 -8.708 -12.725 1.00 5.02 68 VAL A O 1
ATOM 680 N N . GLU A 1 70 ? 20.160 -9.071 -14.887 1.00 5.37 69 GLU A N 1
ATOM 681 C CA . GLU A 1 70 ? 19.821 -10.489 -14.806 1.00 4.98 69 GLU A CA 1
ATOM 682 C C . GLU A 1 70 ? 20.714 -11.201 -13.775 1.00 4.73 69 GLU A C 1
ATOM 683 O O . GLU A 1 70 ? 21.905 -10.889 -13.627 1.00 5.16 69 GLU A O 1
ATOM 689 N N . PHE A 1 71 ? 20.132 -12.199 -13.113 1.00 4.50 70 PHE A N 1
ATOM 690 C CA . PHE A 1 71 ? 20.854 -13.042 -12.159 1.00 4.39 70 PHE A CA 1
ATOM 691 C C . PHE A 1 71 ? 20.357 -14.474 -12.305 1.00 4.23 70 PHE A C 1
ATOM 692 O O . PHE A 1 71 ? 19.206 -14.726 -12.652 1.00 5.06 70 PHE A O 1
ATOM 700 N N . ASP A 1 72 ? 21.247 -15.415 -11.991 1.00 4.47 71 ASP A N 1
ATOM 701 C CA . ASP A 1 72 ? 20.851 -16.812 -11.871 1.00 4.54 71 ASP A CA 1
ATOM 702 C C . ASP A 1 72 ? 20.129 -17.034 -10.540 1.00 4.35 71 ASP A C 1
ATOM 703 O O . ASP A 1 72 ? 20.516 -16.463 -9.514 1.00 5.01 71 ASP A O 1
ATOM 708 N N . GLU A 1 73 ? 19.131 -17.907 -10.553 1.00 4.49 72 GLU A N 1
ATOM 709 C CA . GLU A 1 73 ? 18.356 -18.215 -9.353 1.00 4.34 72 GLU A CA 1
ATOM 710 C C . GLU A 1 73 ? 17.999 -19.690 -9.372 1.00 4.41 72 GLU A C 1
ATOM 711 O O . GLU A 1 73 ? 17.702 -20.250 -10.434 1.00 5.34 72 GLU A O 1
ATOM 717 N N . THR A 1 74 ? 17.994 -20.287 -8.186 1.00 4.43 73 THR A N 1
ATOM 718 C CA . THR A 1 74 ? 17.485 -21.640 -7.994 1.00 4.74 73 THR A CA 1
ATOM 719 C C . THR A 1 74 ? 16.301 -21.515 -7.034 1.00 4.53 73 THR A C 1
ATOM 720 O O . THR A 1 74 ? 16.471 -21.127 -5.880 1.00 5.39 73 THR A O 1
ATOM 724 N N . THR A 1 75 ? 15.109 -21.797 -7.532 1.00 4.48 74 THR A N 1
ATOM 725 C CA . THR A 1 75 ? 13.891 -21.486 -6.807 1.00 4.44 74 THR A CA 1
ATOM 726 C C . THR A 1 75 ? 13.628 -22.484 -5.677 1.00 4.77 74 THR A C 1
ATOM 727 O O . THR A 1 75 ? 14.287 -23.526 -5.557 1.00 5.67 74 THR A O 1
ATOM 731 N N . ALA A 1 76 ? 12.594 -22.192 -4.881 1.00 4.90 75 ALA A N 1
ATOM 732 C CA . ALA A 1 76 ? 12.244 -23.053 -3.744 1.00 5.51 75 ALA A CA 1
ATOM 733 C C . ALA A 1 76 ? 11.905 -24.476 -4.190 1.00 6.10 75 ALA A C 1
ATOM 734 O O . ALA A 1 76 ? 12.122 -25.415 -3.419 1.00 8.49 75 ALA A O 1
ATOM 736 N N . ASP A 1 77 ? 11.352 -24.608 -5.395 1.00 5.67 76 ASP A N 1
ATOM 737 C CA . ASP A 1 77 ? 11.014 -25.896 -6.020 1.00 6.41 76 ASP A CA 1
ATOM 738 C C . ASP A 1 77 ? 12.124 -26.395 -6.955 1.00 6.78 76 ASP A C 1
ATOM 739 O O . ASP A 1 77 ? 11.874 -27.297 -7.768 1.00 8.25 76 ASP A O 1
ATOM 744 N N . ASP A 1 78 ? 13.325 -25.843 -6.843 1.00 6.36 77 ASP A N 1
ATOM 745 C CA . ASP A 1 78 ? 14.539 -26.361 -7.487 1.00 7.21 77 ASP A CA 1
ATOM 746 C C . ASP A 1 78 ? 14.570 -26.139 -8.997 1.00 7.12 77 ASP A C 1
ATOM 747 O O . ASP A 1 78 ? 15.320 -26.821 -9.686 1.00 10.68 77 ASP A O 1
ATOM 752 N N . ARG A 1 79 ? 13.847 -25.145 -9.504 1.00 5.79 78 ARG A N 1
ATOM 753 C CA . ARG A 1 79 ? 14.054 -24.731 -10.901 1.00 5.65 78 ARG A CA 1
ATOM 754 C C . ARG A 1 79 ? 15.295 -23.837 -10.977 1.00 5.33 78 ARG A C 1
ATOM 755 O O . ARG A 1 79 ? 15.462 -22.929 -10.167 1.00 6.40 78 ARG A O 1
ATOM 763 N N . LYS A 1 80 ? 16.099 -24.055 -12.005 1.00 5.96 79 LYS A N 1
ATOM 764 C CA . LYS A 1 80 ? 17.266 -23.200 -12.285 1.00 5.82 79 LYS A CA 1
ATOM 765 C C . LYS A 1 80 ? 16.848 -22.234 -13.380 1.00 5.55 79 LYS A C 1
ATOM 766 O O . LYS A 1 80 ? 16.586 -22.651 -14.531 1.00 7.45 79 LYS A O 1
ATOM 772 N N . VAL A 1 81 ? 16.720 -20.972 -13.016 1.00 5.03 80 VAL A N 1
ATOM 773 C CA . VAL A 1 81 ? 16.094 -19.963 -13.876 1.00 4.90 80 VAL A CA 1
ATOM 774 C C . VAL A 1 81 ? 17.025 -18.766 -14.067 1.00 4.80 80 VAL A C 1
ATOM 775 O O . VAL A 1 81 ? 17.974 -18.544 -13.296 1.00 5.28 80 VAL A O 1
ATOM 779 N N . LYS A 1 82 ? 16.721 -17.999 -15.102 1.00 4.85 81 LYS A N 1
ATOM 780 C CA . LYS A 1 82 ? 17.328 -16.694 -15.368 1.00 4.88 81 LYS A CA 1
ATOM 781 C C . LYS A 1 82 ? 16.318 -15.644 -14.931 1.00 4.61 81 LYS A C 1
ATOM 782 O O . LYS A 1 82 ? 15.188 -15.656 -15.433 1.00 5.43 81 LYS A O 1
ATOM 788 N N . SER A 1 83 ? 16.716 -14.763 -14.030 1.00 4.44 82 SER A N 1
ATOM 789 C CA . SER A 1 83 ? 15.791 -13.835 -13.380 1.00 4.30 82 SER A CA 1
ATOM 790 C C . SER A 1 83 ? 16.193 -12.397 -13.596 1.00 4.23 82 SER A C 1
ATOM 791 O O . SER A 1 83 ? 17.367 -12.062 -13.719 1.00 4.79 82 SER A O 1
ATOM 794 N N . ILE A 1 84 ? 15.181 -11.525 -13.556 1.0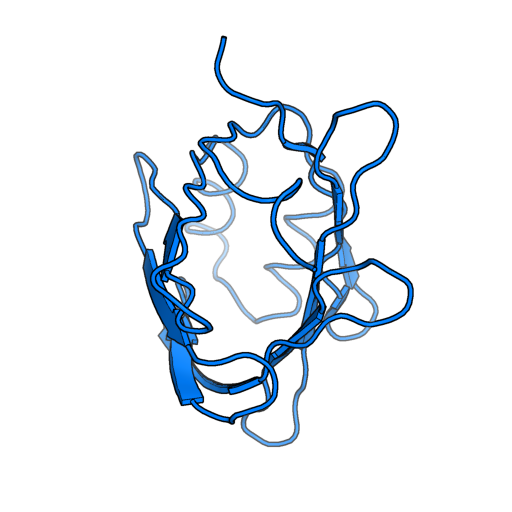0 4.59 83 ILE A N 1
ATOM 795 C CA . ILE A 1 84 ? 15.427 -10.087 -13.513 1.00 4.87 83 ILE A CA 1
ATOM 796 C C . ILE A 1 84 ? 14.298 -9.478 -12.693 1.00 5.33 83 ILE A C 1
ATOM 797 O O . ILE A 1 84 ? 13.142 -9.901 -12.819 1.00 6.67 83 ILE A O 1
ATOM 802 N N . VAL A 1 85 ? 14.649 -8.491 -11.878 1.00 5.22 84 VAL A N 1
ATOM 803 C CA . VAL A 1 85 ? 13.679 -7.754 -11.057 1.00 5.57 84 VAL A CA 1
ATOM 804 C C . VAL A 1 85 ? 13.783 -6.290 -11.435 1.00 6.35 84 VAL A C 1
ATOM 805 O O . VAL A 1 85 ? 14.877 -5.734 -11.499 1.00 7.99 84 VAL A O 1
ATOM 809 N N A THR A 1 86 ? 12.641 -5.627 -11.632 0.46 6.38 85 THR A N 1
ATOM 810 N N B THR A 1 86 ? 12.632 -5.680 -11.662 0.54 6.39 85 THR A N 1
ATOM 811 C CA A THR A 1 86 ? 12.589 -4.205 -11.996 0.46 6.90 85 THR A CA 1
ATOM 812 C CA B THR A 1 86 ? 12.568 -4.289 -12.061 0.54 6.65 85 THR A CA 1
ATOM 813 C C A THR A 1 86 ? 11.382 -3.538 -11.348 0.46 6.47 85 THR A C 1
ATOM 814 C C B THR A 1 86 ? 11.417 -3.656 -11.295 0.54 6.14 85 THR A C 1
ATOM 815 O O A THR A 1 86 ? 10.390 -4.202 -11.088 0.46 9.29 85 THR A O 1
ATOM 816 O O B THR A 1 86 ? 10.661 -4.309 -10.584 0.54 7.76 85 THR A O 1
ATOM 823 N N A LEU A 1 87 ? 11.430 -2.228 -11.208 0.56 7.20 86 LEU A N 1
ATOM 824 N N B LEU A 1 87 ? 11.379 -2.352 -11.387 0.44 6.71 86 LEU A N 1
ATOM 825 C CA A LEU A 1 87 ? 10.217 -1.469 -10.874 0.56 6.75 86 LEU A CA 1
ATOM 826 C CA B LEU A 1 87 ? 10.265 -1.552 -10.869 0.44 6.64 86 LEU A CA 1
ATOM 827 C C A LEU A 1 87 ? 9.473 -1.120 -12.148 0.56 6.60 86 LEU A C 1
ATOM 828 C C B LEU A 1 87 ? 9.476 -1.089 -12.094 0.44 6.43 86 LEU A C 1
ATOM 829 O O A LEU A 1 87 ? 10.063 -0.610 -13.099 0.56 7.55 86 LEU A O 1
ATOM 830 O O B LEU A 1 87 ? 10.076 -0.509 -13.006 0.44 7.65 86 LEU A O 1
ATOM 839 N N . ASP A 1 88 ? 8.170 -1.350 -12.127 1.00 6.81 87 ASP A N 1
ATOM 840 C CA . ASP A 1 88 ? 7.331 -1.148 -13.320 1.00 7.42 87 ASP A CA 1
ATOM 841 C C . ASP A 1 88 ? 5.977 -0.691 -12.804 1.00 7.96 87 ASP A C 1
ATOM 842 O O . ASP A 1 88 ? 5.293 -1.464 -12.140 1.00 9.08 87 ASP A O 1
ATOM 847 N N . GLY A 1 89 ? 5.604 0.552 -13.101 1.00 9.22 88 GLY A N 1
ATOM 848 C CA . GLY A 1 89 ? 4.311 1.071 -12.620 1.00 36.53 88 GLY A CA 1
ATOM 849 C C . GLY A 1 89 ? 4.235 1.040 -11.105 1.00 51.56 88 GLY A C 1
ATOM 850 O O . GLY A 1 89 ? 3.134 0.825 -10.576 1.00 102.79 88 GLY A O 1
ATOM 851 N N . GLY A 1 90 ? 5.376 1.213 -10.432 1.00 12.68 89 GLY A N 1
ATOM 852 C CA . GLY A 1 90 ? 5.420 1.205 -8.955 1.00 11.19 89 GLY A CA 1
ATOM 853 C C . GLY A 1 90 ? 5.404 -0.193 -8.350 1.00 10.01 89 GLY A C 1
ATOM 854 O O . GLY A 1 90 ? 5.414 -0.298 -7.118 1.00 12.84 89 GLY A O 1
ATOM 855 N N . LYS A 1 91 ? 5.385 -1.230 -9.179 1.00 8.11 90 LYS A N 1
ATOM 856 C CA . LYS A 1 91 ? 5.367 -2.619 -8.725 1.00 7.52 90 LYS A CA 1
ATOM 857 C C . LYS A 1 91 ? 6.773 -3.197 -8.877 1.00 6.74 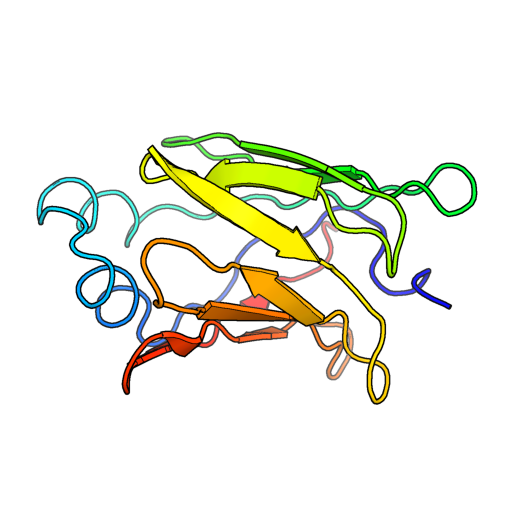90 LYS A C 1
ATOM 858 O O . LYS A 1 91 ? 7.486 -2.885 -9.836 1.00 7.79 90 LYS A O 1
ATOM 864 N N A LEU A 1 92 ? 7.112 -4.091 -7.976 0.59 5.88 91 LEU A N 1
ATOM 865 N N B LEU A 1 92 ? 7.201 -4.053 -7.926 0.41 6.64 91 LEU A N 1
ATOM 866 C CA A LEU A 1 92 ? 8.380 -4.806 -8.051 0.59 5.98 91 LEU A CA 1
ATOM 867 C CA B LEU A 1 92 ? 8.429 -4.867 -8.122 0.41 6.19 91 LEU A CA 1
ATOM 868 C C A LEU A 1 92 ? 8.104 -6.073 -8.872 0.59 5.67 91 LEU A C 1
ATOM 869 C C B LEU A 1 92 ? 8.050 -6.081 -8.924 0.41 5.69 91 LEU A C 1
ATOM 870 O O A LEU A 1 92 ? 7.347 -6.933 -8.398 0.59 6.50 91 LEU A O 1
ATOM 871 O O B LEU A 1 92 ? 7.337 -6.954 -8.401 0.41 6.53 91 LEU A O 1
ATOM 880 N N . VAL A 1 93 ? 8.607 -6.164 -10.103 1.00 6.02 92 VAL A N 1
ATOM 881 C CA . VAL A 1 93 ? 8.286 -7.245 -11.038 1.00 6.12 92 VAL A CA 1
ATOM 882 C C . VAL A 1 93 ? 9.502 -8.158 -11.155 1.00 6.11 92 VAL A C 1
ATOM 883 O O . VAL A 1 93 ? 10.547 -7.712 -11.621 1.00 7.89 92 VAL A O 1
ATOM 887 N N . HIS A 1 94 ? 9.324 -9.404 -10.770 1.00 5.39 93 HIS A N 1
ATOM 888 C CA . HIS A 1 94 ? 10.367 -10.437 -10.854 1.00 5.54 93 HIS A CA 1
ATOM 889 C C . HIS A 1 94 ? 9.945 -11.410 -11.954 1.00 5.40 93 HIS A C 1
ATOM 890 O O . HIS A 1 94 ? 8.902 -12.054 -11.843 1.00 6.38 93 HIS A O 1
ATOM 897 N N . LEU A 1 95 ? 10.736 -11.478 -13.027 1.00 5.53 94 LEU A N 1
ATOM 898 C CA . LEU A 1 95 ? 10.491 -12.386 -14.151 1.00 5.39 94 LEU A CA 1
ATOM 899 C C . LEU A 1 95 ? 11.534 -13.498 -14.090 1.00 4.84 94 LEU A C 1
ATOM 900 O O . LEU A 1 95 ? 12.732 -13.203 -14.033 1.00 5.64 94 LEU A O 1
ATOM 905 N N . GLN A 1 96 ? 11.068 -14.739 -14.139 1.00 4.66 95 GLN A N 1
ATOM 906 C CA . GLN A 1 96 ? 11.919 -15.933 -14.224 1.00 4.60 95 GLN A CA 1
ATOM 907 C C . GLN A 1 96 ? 11.690 -16.608 -15.569 1.00 4.94 95 GLN A C 1
ATOM 908 O O . GLN A 1 96 ? 10.542 -16.786 -15.980 1.00 5.76 95 GLN A O 1
ATOM 914 N N A LYS A 1 97 ? 12.793 -17.032 -16.174 0.40 5.32 96 LYS A N 1
ATOM 915 N N B LYS A 1 97 ? 12.791 -17.019 -16.206 0.60 5.15 96 LYS A N 1
ATOM 916 C CA A LYS A 1 97 ? 12.774 -17.730 -17.464 0.40 5.82 96 LYS A CA 1
ATOM 917 C CA B LYS A 1 97 ? 12.758 -17.696 -17.512 0.60 5.54 96 LYS A CA 1
ATOM 918 C C A LYS A 1 97 ? 13.577 -19.014 -17.366 0.40 5.95 96 LYS A C 1
ATOM 919 C C B LYS A 1 97 ? 13.580 -18.982 -17.429 0.60 5.75 96 LYS A C 1
ATOM 920 O O A LYS A 1 97 ? 14.711 -18.986 -16.870 0.40 6.92 96 LYS A O 1
ATOM 921 O O B LYS A 1 97 ? 14.731 -18.942 -16.974 0.60 6.58 96 LYS A O 1
ATOM 932 N N . TRP A 1 98 ? 13.032 -20.086 -17.913 1.00 6.05 97 TRP A N 1
ATOM 933 C CA . TRP A 1 98 ? 13.768 -21.359 -17.951 1.00 6.55 97 TRP A CA 1
ATOM 934 C C . TRP A 1 98 ? 13.095 -22.250 -18.979 1.00 7.19 97 TRP A C 1
ATOM 935 O O . TRP A 1 98 ? 11.876 -22.341 -18.991 1.00 7.35 97 TRP A O 1
ATOM 946 N N . ASP A 1 99 ? 13.864 -22.929 -19.804 1.00 9.61 98 ASP A N 1
ATOM 947 C CA . ASP A 1 99 ? 13.306 -23.912 -20.763 1.00 11.36 98 ASP A CA 1
ATOM 948 C 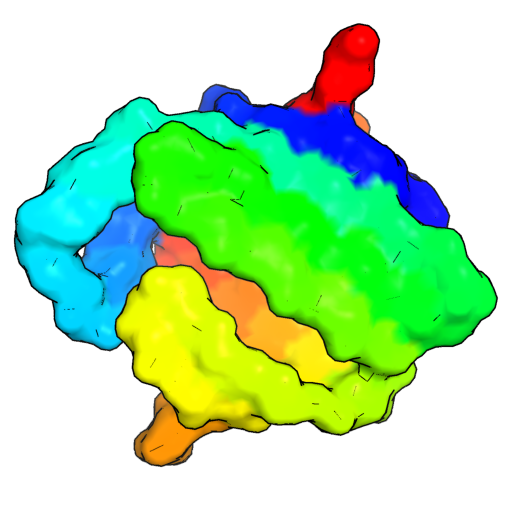C . ASP A 1 99 ? 12.202 -23.274 -21.629 1.00 9.05 98 ASP A C 1
ATOM 949 O O . ASP A 1 99 ? 11.290 -23.981 -22.051 1.00 10.13 98 ASP A O 1
ATOM 954 N N . GLY A 1 100 ? 12.307 -21.985 -21.914 1.00 7.91 99 GLY A N 1
ATOM 955 C CA . GLY A 1 100 ? 11.275 -21.289 -22.686 1.00 7.57 99 GLY A CA 1
ATOM 956 C C . GLY A 1 100 ? 10.030 -20.902 -21.889 1.00 6.75 99 GLY A C 1
ATOM 957 O O . GLY A 1 100 ? 9.178 -20.203 -22.417 1.00 8.11 99 GLY A O 1
ATOM 958 N N A GLN A 1 101 ? 9.920 -21.379 -20.667 0.74 6.51 100 GLN A N 1
ATOM 959 N N B GLN A 1 101 ? 9.932 -21.332 -20.628 0.26 6.34 100 GLN A N 1
ATOM 960 C CA A GLN A 1 101 ? 8.832 -21.037 -19.763 0.74 6.69 100 GLN A CA 1
ATOM 961 C CA B GLN A 1 101 ? 8.856 -20.958 -19.679 0.26 6.47 100 GLN A CA 1
ATOM 962 C C A GLN A 1 101 ? 9.126 -19.701 -19.112 0.74 6.29 100 GLN A C 1
ATOM 963 C C B GLN A 1 101 ? 9.104 -19.556 -19.119 0.26 5.69 100 GLN A C 1
ATOM 964 O O A GLN A 1 101 ? 10.273 -19.269 -18.973 0.74 6.58 100 GLN A O 1
ATOM 965 O O B GLN A 1 101 ? 10.270 -19.130 -18.995 0.26 6.30 100 GLN A O 1
ATOM 976 N N A GLU A 1 102 ? 8.068 -19.137 -18.584 0.44 5.87 101 GLU A N 1
ATOM 977 N N B GLU A 1 102 ? 8.025 -18.904 -18.709 0.56 5.97 101 GLU A N 1
ATOM 978 C CA A GLU A 1 102 ? 8.219 -17.925 -17.790 0.44 5.87 101 GLU A CA 1
ATOM 979 C CA B GLU A 1 102 ? 8.076 -17.600 -18.034 0.56 5.93 101 GLU A CA 1
ATOM 980 C C A GLU A 1 102 ? 7.214 -17.928 -16.664 0.44 5.62 101 GLU A C 1
ATOM 981 C C B GLU A 1 102 ? 7.153 -17.672 -16.800 0.56 6.05 101 GLU A C 1
ATOM 982 O O A GLU A 1 102 ? 6.123 -18.519 -16.789 0.44 6.04 101 GLU A O 1
ATOM 983 O O B GLU A 1 102 ? 6.023 -18.121 -16.920 0.56 6.32 101 GLU A O 1
ATOM 994 N N . THR A 1 103 ? 7.587 -17.164 -15.647 1.00 5.72 102 THR A N 1
ATOM 995 C CA . THR A 1 103 ? 6.660 -16.859 -14.567 1.00 5.15 102 THR A CA 1
ATOM 996 C C . THR A 1 103 ? 7.016 -15.493 -14.016 1.00 4.91 102 THR A C 1
ATOM 997 O O . THR A 1 103 ? 8.186 -15.113 -13.995 1.00 5.59 102 THR A O 1
ATOM 1001 N N . THR A 1 104 ? 5.994 -14.762 -13.573 1.00 4.96 103 THR A N 1
ATOM 1002 C CA . THR A 1 104 ? 6.204 -13.485 -12.907 1.00 5.13 103 THR A CA 1
ATOM 1003 C C . THR A 1 104 ? 5.722 -13.561 -11.463 1.00 4.55 103 THR A C 1
ATOM 1004 O O . THR A 1 104 ? 4.703 -14.179 -11.140 1.00 5.00 103 THR A O 1
ATOM 1008 N N . LEU A 1 105 ? 6.484 -12.862 -10.622 1.00 4.51 104 LEU A N 1
ATOM 1009 C CA . LEU A 1 105 ? 6.189 -12.652 -9.207 1.00 4.41 104 LEU A CA 1
ATOM 1010 C C . LEU A 1 105 ? 6.147 -11.145 -9.042 1.00 4.52 104 LEU A C 1
ATOM 1011 O O . LEU A 1 105 ? 7.199 -10.487 -9.130 1.00 5.41 104 LEU A O 1
ATOM 1016 N N . VAL A 1 106 ? 4.949 -10.589 -8.893 1.00 4.64 105 VAL A N 1
ATOM 1017 C CA . VAL A 1 106 ? 4.758 -9.146 -8.928 1.00 4.98 105 VAL A CA 1
ATOM 1018 C C . VAL A 1 106 ? 4.315 -8.706 -7.543 1.00 4.81 105 VAL A C 1
ATOM 1019 O O . VAL A 1 106 ? 3.355 -9.250 -7.003 1.00 6.36 105 VAL A O 1
ATOM 1023 N N . ARG A 1 107 ? 5.005 -7.715 -6.980 1.00 4.68 106 ARG A N 1
ATOM 1024 C CA . ARG A 1 107 ? 4.657 -7.187 -5.669 1.00 4.88 106 ARG A CA 1
ATOM 1025 C C . ARG A 1 107 ? 4.201 -5.747 -5.808 1.00 5.25 106 ARG A C 1
ATOM 1026 O O . ARG A 1 107 ? 4.847 -4.930 -6.467 1.00 5.87 106 ARG A O 1
ATOM 1034 N N A GLU A 1 108 ? 3.076 -5.433 -5.163 0.40 6.08 107 GLU A N 1
ATOM 1035 N N B GLU A 1 108 ? 3.125 -5.433 -5.107 0.60 6.15 107 GLU A N 1
ATOM 1036 C CA A GLU A 1 108 ? 2.444 -4.099 -5.197 0.40 7.10 107 GLU A CA 1
ATOM 1037 C CA B GLU A 1 108 ? 2.629 -4.061 -5.085 0.60 7.17 107 GLU A CA 1
ATOM 1038 C C A GLU A 1 108 ? 1.981 -3.767 -3.781 0.40 7.13 107 GLU A C 1
ATOM 1039 C C B GLU A 1 108 ? 2.089 -3.772 -3.703 0.60 7.22 107 GLU A C 1
ATOM 1040 O O A GLU A 1 108 ? 1.503 -4.665 -3.091 0.40 9.77 107 GLU A O 1
ATOM 1041 O O B GLU A 1 108 ? 1.676 -4.664 -2.975 0.60 10.71 107 GLU A O 1
ATOM 1052 N N . LEU A 1 109 ? 2.075 -2.504 -3.374 1.00 7.55 108 LEU A N 1
ATOM 1053 C CA . LEU A 1 109 ? 1.555 -2.071 -2.080 1.00 8.33 108 LEU A CA 1
ATOM 1054 C C . LEU A 1 109 ? 0.162 -1.502 -2.282 1.00 9.79 108 LEU A C 1
ATOM 1055 O O . LEU A 1 109 ? -0.046 -0.614 -3.097 1.00 12.23 108 LEU A O 1
ATOM 1060 N N . ILE A 1 110 ? -0.793 -2.062 -1.539 1.00 11.90 109 ILE A N 1
ATOM 1061 C CA . ILE A 1 110 ? -2.216 -1.618 -1.587 1.00 29.28 109 ILE A CA 1
ATOM 1062 C C . ILE A 1 110 ? -2.683 -1.443 -0.144 1.00 77.19 109 ILE A C 1
ATOM 1063 O O . ILE A 1 110 ? -2.708 -2.432 0.594 1.00 45.15 109 ILE A O 1
ATOM 1068 N N . ASP A 1 111 ? -2.934 -0.195 0.262 1.00 108.48 110 ASP A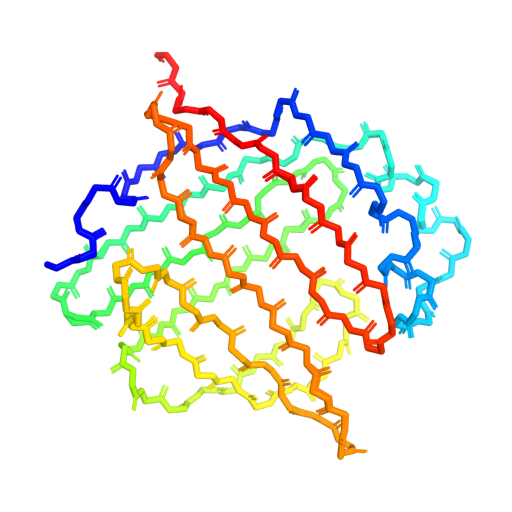 N 1
ATOM 1069 C CA . ASP A 1 111 ? -3.397 0.123 1.641 1.00 170.13 110 ASP A CA 1
ATOM 1070 C C . ASP A 1 111 ? -2.418 -0.412 2.694 1.00 238.44 110 ASP A C 1
ATOM 1071 O O . ASP A 1 111 ? -2.888 -0.956 3.703 1.00 238.93 110 ASP A O 1
ATOM 1076 N N . GLY A 1 112 ? -1.109 -0.327 2.432 1.00 152.22 111 GLY A N 1
ATOM 1077 C CA . GLY A 1 112 ? -0.078 -0.771 3.388 1.00 137.31 111 GLY A CA 1
ATOM 1078 C C . GLY A 1 112 ? 0.190 -2.269 3.359 1.00 70.28 111 GLY A C 1
ATOM 1079 O O . GLY A 1 112 ? 1.111 -2.691 4.063 1.00 86.51 111 GLY A O 1
ATOM 1080 N N . LYS A 1 113 ? -0.549 -3.039 2.555 1.00 20.94 112 LYS A N 1
ATOM 1081 C CA . LYS A 1 113 ? -0.311 -4.500 2.465 1.00 11.82 112 LYS A CA 1
ATOM 1082 C C . LYS A 1 113 ? 0.541 -4.762 1.219 1.00 7.97 112 LYS A C 1
ATOM 1083 O O . LYS A 1 113 ? 0.351 -4.044 0.222 1.00 10.29 112 LYS A O 1
ATOM 1089 N N A LEU A 1 114 ? 1.298 -5.764 1.269 0.50 7.14 113 LEU A N 1
ATOM 1090 N N B LEU A 1 114 ? 1.301 -5.769 1.267 0.50 7.16 113 LEU A N 1
ATOM 1091 C CA A LEU A 1 114 ? 2.093 -6.160 0.103 0.50 6.80 113 LEU A CA 1
ATOM 1092 C CA B LEU A 1 114 ? 2.150 -6.204 0.145 0.50 7.24 113 LEU A CA 1
ATOM 1093 C C A LEU A 1 114 ? 1.360 -7.317 -0.571 0.50 6.40 113 LEU A C 1
ATOM 1094 C C B LEU A 1 114 ? 1.392 -7.328 -0.573 0.50 6.54 113 LEU A C 1
ATOM 1095 O O A LEU A 1 114 ? 1.163 -8.390 0.027 0.50 7.46 113 LEU A O 1
ATOM 1096 O O B LEU A 1 114 ? 1.182 -8.400 0.010 0.50 7.41 113 LEU A O 1
ATOM 1105 N N . ILE A 1 115 ? 0.965 -7.074 -1.803 1.00 6.05 114 ILE A N 1
ATOM 1106 C CA . ILE A 1 115 ? 0.214 -8.050 -2.592 1.00 5.83 114 ILE A CA 1
ATOM 1107 C C . ILE A 1 115 ? 1.189 -8.658 -3.597 1.00 5.04 114 ILE A C 1
ATOM 1108 O O . ILE A 1 115 ? 1.746 -7.945 -4.443 1.00 6.07 114 ILE A O 1
ATOM 1113 N N . LEU A 1 116 ? 1.360 -9.966 -3.492 1.00 4.77 115 LEU A N 1
ATOM 1114 C CA . LEU A 1 116 ? 2.230 -10.761 -4.369 1.00 4.44 115 LEU A CA 1
ATOM 1115 C C . LEU A 1 116 ? 1.340 -11.537 -5.336 1.00 4.24 115 LEU A C 1
ATOM 1116 O O . LEU A 1 116 ? 0.538 -12.372 -4.902 1.00 4.94 115 LEU A O 1
ATOM 1121 N N . THR A 1 117 ? 1.477 -11.251 -6.626 1.00 4.12 116 THR A N 1
ATOM 1122 C CA . THR A 1 117 ? 0.725 -11.954 -7.655 1.00 4.32 116 THR A CA 1
ATOM 1123 C C . THR A 1 117 ? 1.703 -12.845 -8.425 1.00 4.04 116 THR A C 1
ATOM 1124 O O . THR A 1 117 ? 2.699 -12.345 -8.974 1.00 4.77 116 THR A O 1
ATOM 1128 N N A LEU A 1 118 ? 1.404 -14.130 -8.458 0.72 4.03 117 LEU A N 1
ATOM 1129 N N B LEU A 1 118 ? 1.421 -14.142 -8.435 0.28 4.00 117 LEU A N 1
ATOM 1130 C CA A LEU A 1 118 ? 2.245 -15.153 -9.094 0.72 4.08 117 LEU A CA 1
ATOM 1131 C CA B LEU A 1 118 ? 2.275 -15.122 -9.132 0.28 4.06 117 LEU A CA 1
ATOM 1132 C C A LEU A 1 118 ? 1.491 -15.667 -10.319 0.72 4.27 117 LEU A C 1
ATOM 1133 C C B LEU A 1 118 ? 1.487 -15.644 -10.324 0.28 4.18 117 LEU A C 1
ATOM 1134 O O A LEU A 1 118 ? 0.379 -16.179 -10.179 0.72 4.86 117 LEU A O 1
ATOM 1135 O O B LEU A 1 118 ? 0.343 -16.093 -10.155 0.28 4.90 117 LEU A O 1
ATOM 1144 N N . THR A 1 119 ? 2.102 -15.566 -11.498 1.00 4.22 118 THR A N 1
ATOM 1145 C CA . THR A 1 119 ? 1.433 -15.991 -12.733 1.00 4.86 118 THR A CA 1
ATOM 1146 C C . THR A 1 119 ? 2.324 -16.979 -13.469 1.00 4.92 118 THR A C 1
ATOM 1147 O O . THR A 1 119 ? 3.498 -16.665 -13.737 1.00 5.34 118 THR A O 1
ATOM 1151 N N . HIS A 1 120 ? 1.788 -18.134 -13.828 1.00 5.37 119 HIS A N 1
ATOM 1152 C CA . HIS A 1 120 ? 2.488 -19.103 -14.691 1.00 5.75 119 HIS A CA 1
ATOM 1153 C C . HIS A 1 120 ? 1.412 -19.830 -15.483 1.00 6.23 119 HIS A C 1
ATOM 1154 O O . HIS A 1 120 ? 0.428 -20.289 -14.893 1.00 6.51 119 HIS A O 1
ATOM 1161 N N . GLY A 1 121 ? 1.607 -19.949 -16.779 1.00 7.71 120 GLY A N 1
ATOM 1162 C CA . GLY A 1 121 ? 0.547 -20.538 -17.590 1.00 8.64 120 GLY A CA 1
ATOM 1163 C C . GLY A 1 121 ? -0.713 -19.710 -17.421 1.00 7.57 120 GLY A C 1
ATOM 1164 O O . GLY A 1 121 ? -0.666 -18.491 -17.536 1.00 9.07 120 GLY A O 1
ATOM 1165 N N . THR A 1 122 ? -1.824 -20.357 -17.135 1.00 7.16 121 THR A N 1
ATOM 1166 C CA . THR A 1 122 ? -3.066 -19.638 -16.860 1.00 6.52 121 THR A CA 1
ATOM 1167 C C . THR A 1 122 ? -3.258 -19.358 -15.383 1.00 6.11 121 THR A C 1
ATOM 1168 O O . THR A 1 122 ? -4.200 -18.641 -15.057 1.00 6.90 121 THR A O 1
ATOM 1172 N N . ALA A 1 123 ? -2.430 -19.935 -14.514 1.00 6.00 122 ALA A N 1
ATOM 1173 C CA . ALA A 1 123 ? -2.607 -19.846 -13.063 1.00 6.18 122 ALA A CA 1
ATOM 1174 C C . ALA A 1 123 ? -2.191 -18.468 -12.571 1.00 5.78 122 ALA A C 1
ATOM 1175 O O . ALA A 1 123 ? -1.104 -17.985 -12.890 1.00 6.96 122 ALA A O 1
ATOM 1177 N N . VAL A 1 124 ? -3.064 -17.889 -11.757 1.00 5.75 123 VAL A N 1
ATOM 1178 C CA . VAL A 1 124 ? -2.830 -16.581 -11.129 1.00 5.61 123 VAL A CA 1
ATOM 1179 C C . VAL A 1 124 ? -3.138 -16.722 -9.645 1.00 5.43 123 VAL A C 1
ATOM 1180 O O . VAL A 1 124 ? -4.284 -16.944 -9.250 1.00 6.86 123 VAL A O 1
ATOM 1184 N N . CYS A 1 125 ? -2.100 -16.585 -8.837 1.00 5.01 124 CYS A N 1
ATOM 1185 C CA . CYS A 1 125 ? -2.192 -16.677 -7.387 1.00 4.60 124 CYS A CA 1
ATOM 1186 C C . CYS A 1 125 ? -1.965 -15.296 -6.788 1.00 4.42 124 CYS A C 1
ATOM 1187 O O . CYS A 1 125 ? -1.082 -14.566 -7.229 1.00 4.84 124 CYS A O 1
ATOM 1190 N N A THR A 1 126 ? -2.767 -14.969 -5.774 0.75 4.30 125 THR A N 1
ATOM 119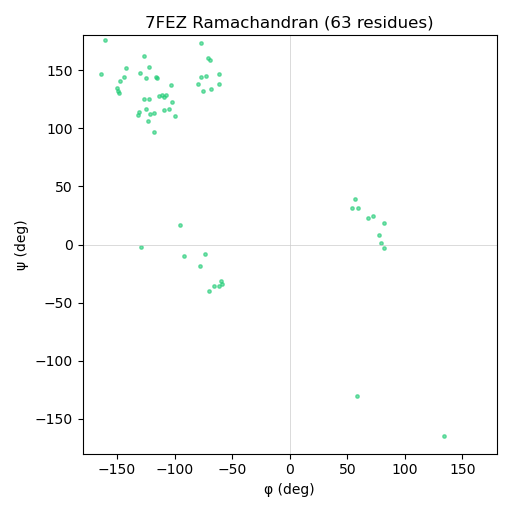1 N N B THR A 1 126 ? -2.751 -14.916 -5.772 0.25 4.59 125 THR A N 1
ATOM 1192 C CA A THR A 1 126 ? -2.631 -13.692 -5.087 0.75 4.49 125 THR A CA 1
ATOM 1193 C CA B THR A 1 126 ? -2.446 -13.734 -4.927 0.25 5.57 125 THR A CA 1
ATOM 1194 C C A THR A 1 126 ? -2.403 -13.981 -3.613 0.75 4.48 125 THR A C 1
ATOM 1195 C C B THR A 1 126 ? -2.088 -14.157 -3.501 0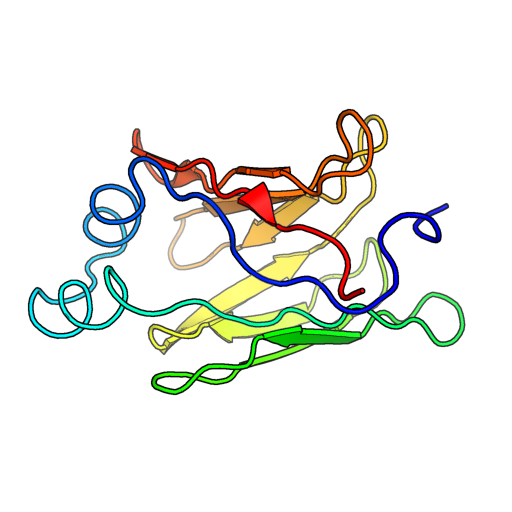.25 5.89 125 THR A C 1
ATOM 1196 O O A THR A 1 126 ? -3.270 -14.578 -2.963 0.75 4.73 125 THR A O 1
ATOM 1197 O O B THR A 1 126 ? -2.876 -14.878 -2.844 0.25 8.77 125 THR A O 1
ATOM 1204 N N A ARG A 1 127 ? -1.270 -13.518 -3.104 0.71 4.33 126 ARG A N 1
ATOM 1205 N N B ARG A 1 127 ? -0.973 -13.622 -3.016 0.29 5.62 126 ARG A N 1
ATOM 1206 C CA A ARG A 1 127 ? -0.907 -13.703 -1.698 0.71 4.31 126 ARG A CA 1
ATOM 1207 C CA B ARG A 1 127 ? -0.464 -13.789 -1.641 0.29 6.51 126 ARG A CA 1
ATOM 1208 C C A ARG A 1 127 ? -0.703 -12.331 -1.069 0.71 5.37 126 ARG A C 1
ATOM 1209 C C B ARG A 1 127 ? -0.599 -12.376 -1.045 0.29 6.47 126 ARG A C 1
ATOM 1210 O O A ARG A 1 127 ? -0.018 -11.461 -1.609 0.71 9.43 126 ARG A O 1
ATOM 1211 O O B ARG A 1 127 ? -0.253 -11.422 -1.751 0.29 8.85 126 ARG A O 1
ATOM 1226 N N . THR A 1 128 ? -1.185 -12.204 0.143 1.00 4.71 127 THR A N 1
ATOM 1227 C CA . THR A 1 128 ? -1.140 -10.920 0.837 1.00 4.90 127 THR A CA 1
ATOM 1228 C C . THR A 1 128 ? -0.233 -11.047 2.045 1.00 4.58 127 THR A C 1
ATOM 1229 O O . THR A 1 128 ? -0.392 -11.987 2.838 1.00 5.24 127 THR A O 1
ATOM 1233 N N . TYR A 1 129 ? 0.676 -10.090 2.157 1.00 5.07 128 TYR A N 1
ATOM 1234 C CA . TYR A 1 129 ? 1.601 -9.998 3.275 1.00 5.57 128 TYR A CA 1
ATOM 1235 C C . TYR A 1 129 ? 1.347 -8.701 4.039 1.00 6.10 128 TYR A C 1
ATOM 1236 O O . TYR A 1 129 ? 1.034 -7.658 3.445 1.00 7.14 128 TYR A O 1
ATOM 1245 N N A GLU A 1 130 ? 1.546 -8.777 5.347 0.45 6.96 129 GLU A N 1
ATOM 1246 N N B GLU A 1 130 ? 1.472 -8.787 5.357 0.55 6.67 129 GLU A N 1
ATOM 1247 C CA A GLU A 1 130 ? 1.377 -7.623 6.240 0.45 7.94 129 GLU A CA 1
ATOM 1248 C CA B GLU A 1 130 ? 1.379 -7.604 6.216 0.55 7.48 129 GLU A CA 1
ATOM 1249 C C A GLU A 1 130 ? 2.701 -7.366 6.945 0.45 7.35 129 GLU A C 1
ATOM 1250 C C B GLU A 1 130 ? 2.703 -7.364 6.929 0.55 7.04 129 GLU A C 1
ATOM 1251 O O A GLU A 1 130 ? 3.425 -8.309 7.291 0.45 8.19 129 GLU A O 1
ATOM 1252 O O B GLU A 1 130 ? 3.418 -8.302 7.288 0.55 7.85 129 GLU A O 1
ATOM 1263 N N . LYS A 1 131 ? 2.959 -6.095 7.131 1.00 8.59 130 LYS A N 1
ATOM 1264 C CA . LYS A 1 131 ? 4.228 -5.662 7.763 1.00 12.11 130 LYS A CA 1
ATOM 1265 C C . LYS A 1 131 ? 4.249 -6.179 9.202 1.00 30.35 130 LYS A C 1
ATOM 1266 O O . LYS A 1 131 ? 3.228 -6.060 9.901 1.00 30.29 130 LYS A O 1
ATOM 1272 N N . GLU A 1 132 ? 5.395 -6.691 9.640 1.00 37.86 131 GLU A N 1
ATOM 1273 C CA . GLU A 1 132 ? 5.482 -7.220 11.022 1.00 11.98 131 GLU A CA 1
ATOM 1274 C C . GLU A 1 132 ? 5.204 -6.087 12.015 1.00 9.04 131 GLU A C 1
ATOM 1275 O O . GLU A 1 132 ? 5.729 -4.985 11.810 1.00 11.17 131 GLU A O 1
ATOM 1281 N N . ALA A 1 133 ? 4.425 -6.373 13.064 1.00 10.36 132 ALA A N 1
ATOM 1282 C CA . ALA A 1 133 ? 4.081 -5.362 14.091 1.00 10.88 132 ALA A CA 1
ATOM 1283 C C . ALA A 1 133 ? 5.299 -5.015 14.956 1.00 10.32 132 ALA A C 1
ATOM 1284 O O . ALA A 1 133 ? 6.192 -5.844 15.096 1.00 13.59 132 ALA A O 1
#

CATH classification: 2.40.128.20

Nearest PDB structures (foldseek):
  7v2g-assembly1_A  TM=1.004E+00  e=1.412E-22  Homo sapiens
  5b27-assembly1_A  TM=1.004E+00  e=4.114E-22  Homo sapiens
  6aq1-assembly1_A  TM=9.951E-01  e=4.556E-22  Homo sapiens
  7yf1-assembly1_A  TM=9.969E-01  e=9.098E-20  Mus musculus
  7fwq-assembly1_A  TM=9.897E-01  e=7.643E-18  Homo sapiens

Secondary structure (DSSP, 8-state):
--GGG-EEEEEEEEESHHHHHHHTT--HHHHHHHTT---EEEEEEETTEEEEEEE-SS--EEEEEETTS-EEEE-TT--EEEEEEEEETTEEEEEEEETTEEEEEEEEEETTEEEEEEEETTEEEEEEEEE--